Protein AF-A0A914QTI6-F1 (afdb_monomer_lite)

Radius of gyration: 35.76 Å; chains: 1; bounding box: 76×46×92 Å

Secondary structure (DSSP, 8-state):
------HHHHHHHHHHHHHHHHHHHHTTS-HHHHHHHHHHHHHHHHHHHHHHH-SS---HHHHHHHHHHHH-HHHHHHHHHHHHHHHHHHHHHHTTT-SS----SS--SSPPPHHHHHHHHHHHHHH----GGGT-STTS-SS---HHHHHHHHHHHHHHHH-

Foldseek 3Di:
DDDPDDVVVVVVVVVVVVVVVVCVVCVPPDPVVVVVVVVVVVVVVVVVVVQVPPPPHDDVVVVVLVVCCVPDVVSVVVVVVVVVVVVVV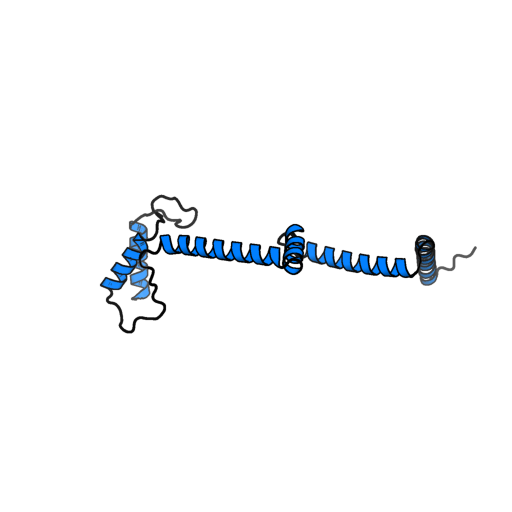VCVVVCVLVPPPDDCPDDDPDDDDPVVVVVVVVVNVVSDPDPVQVVPDPPPDPDHPPVVVVVVVVVVVCVVVVD

Organism: NCBI:txid227884

pLDDT: mean 77.58, std 11.9, range [42.66, 95.12]

Structure (mmCIF, N/CA/C/O backbone):
data_AF-A0A914QTI6-F1
#
_entry.id   AF-A0A914QTI6-F1
#
loop_
_atom_site.group_PDB
_atom_site.id
_atom_site.type_symbol
_atom_site.label_atom_id
_atom_site.label_alt_id
_atom_site.label_comp_id
_atom_site.label_asym_id
_atom_site.label_entity_id
_atom_site.label_seq_id
_atom_site.pdbx_PDB_ins_code
_atom_site.Cartn_x
_atom_site.Cartn_y
_atom_site.Cartn_z
_atom_site.occupancy
_atom_site.B_iso_or_equiv
_atom_site.auth_seq_id
_atom_site.auth_comp_id
_atom_site.auth_asym_id
_atom_site.auth_atom_id
_atom_site.pdbx_PDB_model_num
ATOM 1 N N . MET A 1 1 ? 26.871 17.801 -63.935 1.00 42.66 1 MET A N 1
ATOM 2 C CA . MET A 1 1 ? 26.491 16.442 -63.502 1.00 42.66 1 MET A CA 1
ATOM 3 C C . MET A 1 1 ? 25.050 16.563 -63.056 1.00 42.66 1 MET A C 1
ATOM 5 O O . MET A 1 1 ? 24.798 17.229 -62.058 1.00 42.66 1 MET A O 1
ATOM 9 N 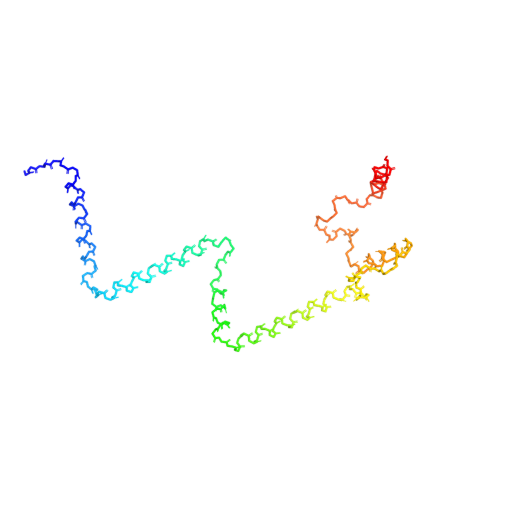N . ASP A 1 2 ? 24.144 16.124 -63.924 1.00 43.25 2 ASP A N 1
ATOM 10 C CA . ASP A 1 2 ? 22.732 16.509 -63.937 1.00 43.25 2 ASP A CA 1
ATOM 11 C C . ASP A 1 2 ? 21.987 16.100 -62.663 1.00 43.25 2 ASP A C 1
ATOM 13 O O . ASP A 1 2 ? 22.055 14.957 -62.211 1.00 43.25 2 ASP A O 1
ATOM 17 N N . ILE A 1 3 ? 21.291 17.074 -62.074 1.00 56.84 3 ILE A N 1
ATOM 18 C CA . ILE A 1 3 ? 20.412 16.896 -60.919 1.00 56.84 3 ILE A CA 1
ATOM 19 C C . ILE A 1 3 ? 18.992 16.735 -61.471 1.00 56.84 3 ILE A C 1
ATOM 21 O O . ILE A 1 3 ? 18.234 17.698 -61.554 1.00 56.84 3 ILE A O 1
ATOM 25 N N . ASP A 1 4 ? 18.636 15.509 -61.853 1.00 56.62 4 ASP A N 1
ATOM 26 C CA . ASP A 1 4 ? 17.256 15.153 -62.192 1.00 56.62 4 ASP A CA 1
ATOM 27 C C . ASP A 1 4 ? 16.437 14.962 -60.901 1.00 56.62 4 ASP A C 1
ATOM 29 O O . ASP A 1 4 ? 16.578 13.985 -60.156 1.00 56.62 4 ASP A O 1
ATOM 33 N N . GLY A 1 5 ? 15.591 15.953 -60.611 1.00 66.88 5 GLY A N 1
ATOM 34 C CA . GLY A 1 5 ? 14.865 16.141 -59.353 1.00 66.88 5 GLY A CA 1
ATOM 35 C C . GLY A 1 5 ? 13.596 15.302 -59.187 1.00 66.88 5 GLY A C 1
ATOM 36 O O . GLY A 1 5 ? 12.500 15.852 -59.110 1.00 66.88 5 GLY A O 1
ATOM 37 N N . SER A 1 6 ? 13.724 13.979 -59.055 1.00 73.50 6 SER A N 1
ATOM 38 C CA . SER A 1 6 ? 12.626 13.154 -58.524 1.00 73.50 6 SER A CA 1
ATOM 39 C C . SER A 1 6 ? 12.745 13.035 -56.994 1.00 73.50 6 SER A C 1
ATOM 41 O O . SER A 1 6 ? 13.742 12.483 -56.513 1.00 73.50 6 SER A O 1
ATOM 43 N N . PRO A 1 7 ? 11.755 13.495 -56.199 1.00 76.44 7 PRO A N 1
ATOM 44 C CA . PRO A 1 7 ? 11.824 13.493 -54.730 1.00 76.44 7 PRO A CA 1
ATOM 45 C C . PRO A 1 7 ? 12.011 12.084 -54.151 1.00 76.44 7 PRO A C 1
ATOM 47 O O . PRO A 1 7 ? 12.649 11.909 -53.116 1.00 76.44 7 PRO A O 1
ATOM 50 N N . TYR A 1 8 ? 11.539 11.061 -54.866 1.00 75.81 8 TYR A N 1
ATOM 51 C CA . TYR A 1 8 ? 11.710 9.660 -54.496 1.00 75.81 8 TYR A CA 1
ATOM 52 C C . TYR A 1 8 ? 13.182 9.225 -54.480 1.00 75.81 8 TYR A C 1
ATOM 54 O O . TYR A 1 8 ? 13.612 8.545 -53.553 1.00 75.81 8 TYR A O 1
ATOM 62 N N . ARG A 1 9 ? 13.994 9.657 -55.456 1.00 77.31 9 ARG A N 1
ATOM 63 C CA . ARG A 1 9 ? 15.422 9.292 -55.518 1.00 77.31 9 ARG A CA 1
ATOM 64 C C . ARG A 1 9 ? 16.224 9.920 -54.385 1.00 77.31 9 ARG A C 1
ATOM 66 O O . ARG A 1 9 ? 17.137 9.284 -53.870 1.00 77.31 9 ARG A O 1
ATOM 73 N N . VAL A 1 10 ? 15.862 11.135 -53.972 1.00 82.19 10 VAL A N 1
ATOM 74 C CA . VAL A 1 10 ? 16.492 11.809 -52.828 1.00 82.19 10 VAL A CA 1
ATOM 75 C C . VAL A 1 10 ? 16.197 11.049 -51.538 1.00 82.19 10 VAL A C 1
ATOM 77 O O . VAL A 1 10 ? 17.119 10.805 -50.767 1.00 82.19 10 VAL A O 1
ATOM 80 N N . VAL A 1 11 ? 14.946 10.619 -51.339 1.00 83.56 11 VAL A N 1
ATOM 81 C CA . VAL A 1 11 ? 14.543 9.814 -50.175 1.00 83.56 11 VAL A CA 1
ATOM 82 C C . VAL A 1 11 ? 15.223 8.444 -50.177 1.00 83.56 11 VAL A C 1
ATOM 84 O O . VAL A 1 11 ? 15.745 8.021 -49.153 1.00 83.56 11 VAL A O 1
ATOM 87 N N . VAL A 1 12 ? 15.282 7.755 -51.317 1.00 85.25 12 VAL A N 1
ATOM 88 C CA . VAL A 1 12 ? 15.976 6.459 -51.410 1.00 85.25 12 VAL A CA 1
ATOM 89 C C . VAL A 1 12 ? 17.466 6.620 -51.106 1.00 85.25 12 VAL A C 1
ATOM 91 O O . VAL A 1 12 ? 18.016 5.874 -50.305 1.00 85.25 12 VAL A O 1
ATOM 94 N N . HIS A 1 13 ? 18.107 7.649 -51.659 1.00 85.56 13 HIS A N 1
ATOM 95 C CA . HIS A 1 13 ? 19.524 7.910 -51.425 1.00 85.56 13 HIS A CA 1
ATOM 96 C C . HIS A 1 13 ? 19.831 8.314 -49.974 1.00 85.56 13 HIS A C 1
ATOM 98 O O . HIS A 1 13 ? 20.875 7.939 -49.437 1.00 85.56 13 HIS A O 1
ATOM 104 N N . THR A 1 14 ? 18.947 9.066 -49.311 1.00 85.75 14 THR A N 1
ATOM 105 C CA . THR A 1 14 ? 19.121 9.388 -47.888 1.00 85.75 14 THR A CA 1
ATOM 106 C C . THR A 1 14 ? 18.931 8.146 -47.024 1.00 85.75 14 THR A C 1
ATOM 108 O O . THR A 1 14 ? 19.759 7.900 -46.150 1.00 85.75 14 THR A O 1
ATOM 111 N N . VAL A 1 15 ? 17.913 7.325 -47.296 1.00 88.75 15 VAL A N 1
ATOM 112 C CA . VAL A 1 15 ? 17.686 6.050 -46.597 1.00 88.75 15 VAL A CA 1
ATOM 113 C C . VAL A 1 15 ? 18.867 5.097 -46.783 1.00 88.75 15 VAL A C 1
ATOM 115 O O . VAL A 1 15 ? 19.329 4.519 -45.802 1.00 88.75 15 VAL A O 1
ATOM 118 N N . ASP A 1 16 ? 19.416 4.978 -47.992 1.00 89.00 16 ASP A N 1
ATOM 119 C CA . ASP A 1 16 ? 20.580 4.125 -48.251 1.00 89.00 16 ASP A CA 1
ATOM 120 C C . ASP A 1 16 ? 21.828 4.613 -47.512 1.00 89.00 16 ASP A C 1
ATOM 122 O O . ASP A 1 16 ? 22.550 3.804 -46.926 1.00 89.00 16 ASP A O 1
ATOM 126 N N . LYS A 1 17 ? 22.058 5.931 -47.455 1.00 88.75 17 LYS A N 1
ATOM 127 C CA . LYS A 1 17 ? 23.138 6.511 -46.642 1.00 88.75 17 LYS A CA 1
ATOM 128 C C . LYS A 1 17 ? 22.982 6.169 -45.165 1.00 88.75 17 LYS A C 1
ATOM 130 O O . LYS A 1 17 ? 23.953 5.753 -44.535 1.00 88.75 17 LYS A O 1
ATOM 135 N N . TRP A 1 18 ? 21.772 6.302 -44.627 1.00 86.88 18 TRP A N 1
ATOM 136 C CA . TRP A 1 18 ? 21.472 5.923 -43.247 1.00 86.88 18 TRP A CA 1
ATOM 137 C C . TRP A 1 18 ? 21.648 4.424 -43.009 1.00 86.88 18 TRP A C 1
ATOM 139 O O . TRP A 1 18 ? 22.221 4.042 -41.993 1.00 86.88 18 TRP A O 1
ATOM 149 N N . ARG A 1 19 ? 21.226 3.574 -43.951 1.00 86.88 19 ARG A N 1
ATOM 150 C CA . ARG A 1 19 ? 21.392 2.118 -43.869 1.00 86.88 19 ARG A CA 1
ATOM 151 C C . ARG A 1 19 ? 22.864 1.723 -43.846 1.00 86.88 19 ARG A C 1
ATOM 153 O O . ARG A 1 19 ? 23.261 0.928 -43.004 1.00 86.88 19 ARG A O 1
ATOM 160 N N . ILE A 1 20 ? 23.668 2.274 -44.755 1.00 87.81 20 ILE A N 1
ATOM 161 C CA . ILE A 1 20 ? 25.110 2.003 -44.824 1.00 87.81 20 ILE A CA 1
ATOM 162 C C . ILE A 1 20 ? 25.793 2.497 -43.549 1.00 87.81 20 ILE A C 1
ATOM 164 O O . ILE A 1 20 ? 26.584 1.764 -42.965 1.00 87.81 20 ILE A O 1
ATOM 168 N N . TYR A 1 21 ? 25.444 3.699 -43.082 1.00 89.50 21 TYR A N 1
ATOM 169 C CA . TYR A 1 21 ? 25.966 4.244 -41.833 1.00 89.50 21 TYR A CA 1
ATOM 170 C C . TYR A 1 21 ? 25.618 3.357 -40.633 1.00 89.50 21 TYR A C 1
ATOM 172 O O . TYR A 1 21 ? 26.495 3.024 -39.841 1.00 89.50 21 TYR A O 1
ATOM 180 N N . PHE A 1 22 ? 24.359 2.933 -40.504 1.00 83.69 22 PHE A N 1
ATOM 181 C CA . PHE A 1 22 ? 23.932 2.053 -39.421 1.00 83.69 22 PHE A CA 1
ATOM 182 C C . PHE A 1 22 ? 24.668 0.714 -39.501 1.00 83.69 22 PHE A C 1
ATOM 184 O O . PHE A 1 22 ? 25.346 0.350 -38.552 1.00 83.69 22 PHE A O 1
ATOM 191 N N . ASN A 1 23 ? 24.651 0.041 -40.653 1.00 85.06 23 ASN A N 1
ATOM 192 C CA . ASN A 1 23 ? 25.326 -1.246 -40.834 1.00 85.06 23 ASN A CA 1
ATOM 193 C C . ASN A 1 23 ? 26.830 -1.172 -40.542 1.00 85.06 23 ASN A C 1
ATOM 195 O O . ASN A 1 23 ? 27.354 -2.069 -39.896 1.00 85.06 23 ASN A O 1
ATOM 199 N N . HIS A 1 24 ? 27.506 -0.090 -40.939 1.00 86.88 24 HIS A N 1
ATOM 200 C CA . HIS A 1 24 ? 28.924 0.106 -40.635 1.00 86.88 24 HIS A CA 1
ATOM 201 C C . HIS A 1 24 ? 29.192 0.206 -39.126 1.00 86.88 24 HIS A C 1
ATOM 203 O O . HIS A 1 24 ? 30.177 -0.334 -38.632 1.00 86.88 24 HIS A O 1
ATOM 209 N N . ASN A 1 25 ? 28.289 0.834 -38.366 1.00 83.81 25 ASN A N 1
ATOM 210 C CA . ASN A 1 25 ? 28.413 0.889 -36.910 1.00 83.81 25 ASN A CA 1
ATOM 211 C C . ASN A 1 25 ? 28.233 -0.487 -36.245 1.00 83.81 25 ASN A C 1
ATOM 213 O O . ASN A 1 25 ? 28.783 -0.691 -35.170 1.00 83.81 25 ASN A O 1
ATOM 217 N N . PHE A 1 26 ? 27.513 -1.432 -36.860 1.00 81.56 26 PHE A N 1
ATOM 218 C CA . PHE A 1 26 ? 27.310 -2.793 -36.330 1.00 81.56 26 PHE A CA 1
ATOM 219 C C . PHE A 1 26 ? 28.210 -3.853 -36.985 1.00 81.56 26 PHE A C 1
ATOM 221 O O . PHE A 1 26 ? 28.095 -5.025 -36.649 1.00 81.56 26 PHE A O 1
ATOM 228 N N . ASP A 1 27 ? 29.130 -3.458 -37.870 1.00 84.19 27 ASP A N 1
ATOM 229 C CA . ASP A 1 27 ? 30.001 -4.371 -38.634 1.00 84.19 27 ASP A CA 1
ATOM 230 C C . ASP A 1 27 ? 30.948 -5.194 -37.739 1.00 84.19 27 ASP A C 1
ATOM 232 O O . ASP A 1 27 ? 31.378 -6.288 -38.085 1.00 84.19 27 ASP A O 1
ATOM 236 N N . HIS A 1 28 ? 31.237 -4.687 -36.539 1.00 87.00 28 HIS A N 1
ATOM 237 C CA . HIS A 1 28 ? 32.083 -5.341 -35.540 1.00 87.00 28 HIS A CA 1
ATOM 238 C C . HIS A 1 28 ? 31.323 -6.307 -34.612 1.00 87.00 28 HIS A C 1
ATOM 240 O O . HIS A 1 28 ? 31.938 -6.889 -33.717 1.00 87.00 28 HIS A O 1
ATOM 246 N N . LEU A 1 29 ? 30.001 -6.442 -34.771 1.00 85.12 29 LEU A N 1
ATOM 247 C CA . LEU A 1 29 ? 29.140 -7.227 -33.887 1.00 85.12 29 LEU A CA 1
ATOM 248 C C . LEU A 1 29 ? 28.616 -8.471 -34.596 1.00 85.12 29 LEU A C 1
ATOM 250 O O . LEU A 1 29 ? 28.140 -8.425 -35.729 1.00 85.12 29 LEU A O 1
ATOM 254 N N . GLU A 1 30 ? 28.644 -9.597 -33.893 1.00 89.19 30 GLU A N 1
ATOM 255 C CA . GLU A 1 30 ? 28.094 -10.841 -34.412 1.00 89.19 30 GLU A CA 1
ATOM 256 C C . GLU A 1 30 ? 26.552 -10.811 -34.401 1.00 89.19 30 GLU A C 1
ATOM 258 O O . GLU A 1 30 ? 25.940 -10.186 -33.525 1.00 89.19 30 GLU A O 1
ATOM 263 N N . PRO A 1 31 ? 25.879 -11.535 -35.317 1.00 86.75 31 PRO A N 1
ATOM 264 C CA . PRO A 1 31 ? 24.419 -11.498 -35.438 1.00 86.75 31 PRO A CA 1
ATOM 265 C C . PRO A 1 31 ? 23.663 -11.799 -34.135 1.00 86.75 31 PRO A C 1
ATOM 267 O O . PRO A 1 31 ? 22.621 -11.201 -33.868 1.00 86.75 31 PRO A O 1
ATOM 270 N N . TRP A 1 32 ? 24.187 -12.688 -33.284 1.00 87.69 32 TRP A N 1
ATOM 271 C CA . TRP A 1 32 ? 23.557 -13.019 -32.000 1.00 87.69 32 TRP A CA 1
ATOM 272 C C . TRP A 1 32 ? 23.634 -11.868 -30.986 1.00 87.69 32 TRP A C 1
ATOM 274 O O . TRP A 1 32 ? 22.711 -11.697 -30.189 1.00 87.69 32 TRP A O 1
ATOM 284 N N . GLN A 1 33 ? 24.687 -11.046 -31.032 1.00 89.75 33 GLN A N 1
ATOM 285 C CA . GLN A 1 33 ? 24.836 -9.885 -30.154 1.00 89.75 33 GLN A CA 1
ATOM 286 C C . GLN A 1 33 ? 23.790 -8.829 -30.500 1.00 89.75 33 GLN A C 1
ATOM 288 O O . GLN A 1 33 ? 23.151 -8.278 -29.607 1.00 89.75 33 GLN A O 1
ATOM 293 N N . ILE A 1 34 ? 23.544 -8.613 -31.795 1.00 88.25 34 ILE A N 1
ATOM 294 C CA . ILE A 1 34 ? 22.494 -7.709 -32.279 1.00 88.25 34 ILE A CA 1
ATOM 295 C C . ILE A 1 34 ? 21.124 -8.172 -31.763 1.00 88.25 34 ILE A C 1
ATOM 297 O O . ILE A 1 34 ? 20.364 -7.371 -31.216 1.00 88.25 34 ILE A O 1
ATOM 301 N N . VAL A 1 35 ? 20.828 -9.474 -31.850 1.00 90.31 35 VAL A N 1
ATOM 302 C CA . VAL A 1 35 ? 19.581 -10.041 -31.312 1.00 90.31 35 VAL A CA 1
ATOM 303 C C . VAL A 1 35 ? 19.461 -9.774 -29.809 1.00 90.31 35 VAL A C 1
ATOM 305 O O . VAL A 1 35 ? 18.438 -9.251 -29.366 1.00 90.31 35 VAL A O 1
ATOM 308 N N . LEU A 1 36 ? 20.505 -10.031 -29.019 1.00 93.94 36 LEU A N 1
ATOM 309 C CA . LEU A 1 36 ? 20.467 -9.757 -27.579 1.00 93.94 36 LEU A CA 1
ATOM 310 C C . LEU A 1 36 ? 20.311 -8.269 -27.255 1.00 93.94 36 LEU A C 1
ATOM 312 O O . LEU A 1 36 ? 19.547 -7.929 -26.350 1.00 93.94 36 LEU A O 1
ATOM 316 N N . TYR A 1 37 ? 20.971 -7.378 -27.996 1.00 91.75 37 TYR A N 1
ATOM 317 C CA . TYR A 1 37 ? 20.809 -5.938 -27.809 1.00 91.75 37 TYR A CA 1
ATOM 318 C C . TYR A 1 37 ? 19.381 -5.490 -28.102 1.00 91.75 37 TYR A C 1
ATOM 320 O O . TYR A 1 37 ? 18.821 -4.726 -27.319 1.00 91.75 37 TYR A O 1
ATOM 328 N N . THR A 1 38 ? 18.752 -5.999 -29.163 1.00 92.69 38 THR A N 1
ATOM 329 C CA . THR A 1 38 ? 17.350 -5.664 -29.464 1.00 92.69 38 THR A CA 1
ATOM 330 C C . THR A 1 38 ? 16.383 -6.184 -28.395 1.00 92.69 38 THR A C 1
ATOM 332 O O . THR A 1 38 ? 15.494 -5.447 -27.961 1.00 92.69 38 THR A O 1
ATOM 335 N N . ILE A 1 39 ? 16.578 -7.409 -27.895 1.00 93.31 39 ILE A N 1
ATOM 336 C CA . ILE A 1 39 ? 15.770 -7.968 -26.798 1.00 93.31 39 ILE A CA 1
ATOM 337 C C . ILE A 1 39 ? 15.966 -7.143 -25.518 1.00 93.31 39 ILE A C 1
ATOM 339 O O . ILE A 1 39 ? 14.995 -6.730 -24.889 1.00 93.31 39 ILE A O 1
ATOM 343 N N . SER A 1 40 ? 17.210 -6.829 -25.159 1.00 94.44 40 SER A N 1
ATOM 344 C CA . SER A 1 40 ? 17.521 -5.998 -23.992 1.00 94.44 40 SER A CA 1
ATOM 345 C C . SER A 1 40 ? 16.899 -4.604 -24.108 1.00 94.44 40 SER A C 1
ATOM 347 O O . SER A 1 40 ? 16.247 -4.130 -23.179 1.00 94.44 40 SER A O 1
ATOM 349 N N . TRP A 1 41 ? 17.006 -3.973 -25.280 1.00 95.12 41 TRP A N 1
ATOM 350 C CA . TRP A 1 41 ? 16.457 -2.644 -25.536 1.00 95.12 41 TRP A CA 1
ATOM 351 C C . TRP A 1 41 ? 14.928 -2.618 -25.471 1.00 95.12 41 TRP A C 1
ATOM 353 O O . TRP A 1 41 ? 14.339 -1.722 -24.865 1.00 95.12 41 TRP A O 1
ATOM 363 N N . THR A 1 42 ? 14.261 -3.624 -26.041 1.00 94.62 42 THR A N 1
ATOM 364 C CA . THR A 1 42 ? 12.796 -3.735 -25.961 1.00 94.62 42 THR A CA 1
ATOM 365 C C . THR A 1 42 ? 12.315 -3.946 -24.527 1.00 94.62 42 THR A C 1
ATOM 367 O O . THR A 1 42 ? 11.366 -3.277 -24.107 1.00 94.62 42 THR A O 1
ATOM 370 N N . LEU A 1 43 ? 12.988 -4.797 -23.746 1.00 92.94 43 LEU A N 1
ATOM 371 C CA . LEU A 1 43 ? 12.696 -4.978 -22.321 1.00 92.94 43 LEU A CA 1
ATOM 372 C C . LEU A 1 43 ? 12.962 -3.697 -21.521 1.00 92.94 43 LEU A C 1
ATOM 374 O O . LEU A 1 43 ? 12.145 -3.319 -20.681 1.00 92.94 43 LEU A O 1
ATOM 378 N N . PHE A 1 44 ? 14.049 -2.988 -21.825 1.00 92.56 44 PHE A N 1
ATOM 379 C CA . PHE A 1 44 ? 14.392 -1.714 -21.198 1.00 92.56 44 PHE A CA 1
ATOM 380 C C . PHE A 1 44 ? 13.323 -0.645 -21.455 1.00 92.56 44 PHE A C 1
ATOM 382 O O . PHE A 1 44 ? 12.865 0.008 -20.518 1.00 92.56 44 PHE A O 1
ATOM 389 N N . ILE A 1 45 ? 12.843 -0.509 -22.695 1.00 92.00 45 ILE A N 1
ATOM 390 C CA . ILE A 1 45 ? 11.756 0.424 -23.026 1.00 92.00 45 ILE A CA 1
ATOM 391 C C . ILE A 1 45 ? 10.466 0.041 -22.295 1.00 92.00 45 ILE A C 1
ATOM 393 O O . ILE A 1 45 ? 9.778 0.916 -21.767 1.00 92.00 45 ILE A O 1
ATOM 397 N N . GLN A 1 46 ? 10.112 -1.246 -22.246 1.00 89.19 46 GLN A N 1
ATOM 398 C CA . GLN A 1 46 ? 8.927 -1.695 -21.508 1.00 89.19 46 GLN A CA 1
ATOM 399 C C . GLN A 1 46 ? 9.040 -1.388 -20.010 1.00 89.19 46 GLN A C 1
ATOM 401 O O . GLN A 1 46 ? 8.076 -0.910 -19.408 1.00 89.19 46 GLN A O 1
ATOM 406 N N . TRP A 1 47 ? 10.220 -1.599 -19.427 1.00 84.00 47 TRP A N 1
ATOM 407 C CA . TRP A 1 47 ? 10.518 -1.258 -18.040 1.00 84.00 47 TRP A CA 1
ATOM 408 C C . TRP A 1 47 ? 10.398 0.250 -17.787 1.00 84.00 47 TRP A C 1
ATOM 410 O O . TRP A 1 47 ? 9.683 0.657 -16.872 1.00 84.00 47 TRP A O 1
ATOM 420 N N . MET A 1 48 ? 10.974 1.084 -18.656 1.00 82.50 48 MET A N 1
ATOM 421 C CA . MET A 1 48 ? 10.851 2.544 -18.582 1.00 82.50 48 MET A CA 1
ATOM 422 C C . MET A 1 48 ? 9.390 2.999 -18.679 1.00 82.50 48 MET A C 1
ATOM 424 O O . MET A 1 48 ? 8.924 3.780 -17.853 1.00 82.50 48 MET A O 1
ATOM 428 N N . ARG A 1 49 ? 8.617 2.467 -19.635 1.00 84.56 49 ARG A N 1
ATOM 429 C CA . ARG A 1 49 ? 7.180 2.779 -19.767 1.00 84.56 49 ARG A CA 1
ATOM 430 C C . ARG A 1 49 ? 6.386 2.381 -18.529 1.00 84.56 49 ARG A C 1
ATOM 432 O O . ARG A 1 49 ? 5.436 3.075 -18.179 1.00 84.56 49 ARG A O 1
ATOM 439 N N . LYS A 1 50 ? 6.751 1.269 -17.888 1.00 75.44 50 LYS A N 1
ATOM 440 C CA . LYS A 1 50 ? 6.140 0.840 -16.631 1.00 75.44 50 LYS A CA 1
ATOM 441 C C . LYS A 1 50 ? 6.432 1.861 -15.533 1.00 75.44 50 LYS A C 1
ATOM 443 O O . LYS A 1 50 ? 5.487 2.295 -14.891 1.00 75.44 50 LYS A O 1
ATOM 448 N N . ILE A 1 51 ? 7.681 2.305 -15.382 1.00 72.56 51 ILE A N 1
ATOM 449 C CA . ILE A 1 51 ? 8.074 3.326 -14.394 1.00 72.56 51 ILE A CA 1
ATOM 450 C C . ILE A 1 51 ? 7.290 4.624 -14.580 1.00 72.56 51 ILE A C 1
ATOM 452 O O . ILE A 1 51 ? 6.696 5.107 -13.624 1.00 72.56 51 ILE A O 1
ATOM 456 N N . PHE A 1 52 ? 7.234 5.153 -15.804 1.00 76.44 52 PHE A N 1
ATOM 457 C CA . PHE A 1 52 ? 6.545 6.419 -16.075 1.00 76.44 52 PHE A CA 1
ATOM 458 C C . PHE A 1 52 ? 5.020 6.355 -15.905 1.00 76.44 52 PHE A C 1
ATOM 460 O O . PHE A 1 52 ? 4.393 7.397 -15.756 1.00 76.44 52 PHE A O 1
ATOM 467 N N . LYS A 1 53 ? 4.408 5.163 -15.937 1.00 73.00 53 LYS A N 1
ATOM 468 C CA . LYS A 1 53 ? 2.961 4.985 -15.721 1.00 73.00 53 LYS A CA 1
ATOM 469 C C . LYS A 1 53 ? 2.557 4.865 -14.249 1.00 73.00 53 LYS A C 1
ATOM 471 O O . LYS A 1 53 ? 1.371 4.979 -13.962 1.00 73.00 53 LYS A O 1
ATOM 476 N N . TYR A 1 54 ? 3.489 4.609 -13.331 1.00 65.12 54 TYR A N 1
ATOM 477 C CA . TYR A 1 54 ? 3.185 4.618 -11.899 1.00 65.12 54 TYR A CA 1
ATOM 478 C C . TYR A 1 54 ? 3.272 6.058 -11.380 1.00 65.12 54 TYR A C 1
ATOM 480 O O . TYR A 1 54 ? 4.359 6.537 -11.070 1.00 65.12 54 TYR A O 1
ATOM 488 N N . GLU A 1 55 ? 2.127 6.737 -11.266 1.00 56.88 55 GLU A N 1
ATOM 489 C CA . GLU A 1 55 ? 2.019 8.025 -10.553 1.00 56.88 55 GLU A CA 1
ATOM 490 C C . GLU A 1 55 ? 2.397 7.891 -9.065 1.00 56.88 55 GLU A C 1
ATOM 492 O O . GLU A 1 55 ? 2.888 8.834 -8.452 1.00 56.88 55 GLU A O 1
ATOM 497 N N . GLU A 1 56 ? 2.290 6.687 -8.500 1.00 58.16 56 GLU A N 1
ATOM 498 C CA . GLU A 1 56 ? 2.776 6.354 -7.161 1.00 58.16 56 GLU A CA 1
ATOM 499 C C . GLU A 1 56 ? 4.169 5.706 -7.241 1.00 58.16 56 GLU A C 1
ATOM 501 O O . GLU A 1 56 ? 4.313 4.486 -7.181 1.00 58.16 56 GLU A O 1
ATOM 506 N N . GLY A 1 57 ? 5.193 6.540 -7.450 1.00 56.78 57 GLY A N 1
ATOM 507 C CA . GLY A 1 57 ? 6.628 6.269 -7.274 1.00 56.78 57 GLY A CA 1
ATOM 508 C C . GLY A 1 57 ? 7.095 4.809 -7.376 1.00 56.78 57 GLY A C 1
ATOM 509 O O . GLY A 1 57 ? 7.082 4.058 -6.396 1.00 56.78 57 GLY A O 1
ATOM 510 N N . PHE A 1 58 ? 7.641 4.423 -8.534 1.00 58.19 58 PHE A N 1
ATOM 511 C CA . PHE A 1 58 ? 8.387 3.170 -8.665 1.00 58.19 58 PHE A CA 1
ATOM 512 C C . PHE A 1 58 ? 9.552 3.138 -7.665 1.00 58.19 58 PHE A C 1
ATOM 514 O O . PHE A 1 58 ? 10.583 3.781 -7.851 1.00 58.19 58 PHE A O 1
ATOM 521 N N . THR A 1 59 ? 9.401 2.365 -6.592 1.00 65.75 59 THR A N 1
ATOM 522 C CA . THR A 1 59 ? 10.479 2.146 -5.631 1.00 65.75 59 THR A CA 1
ATOM 523 C C . THR A 1 59 ? 11.200 0.869 -6.036 1.00 65.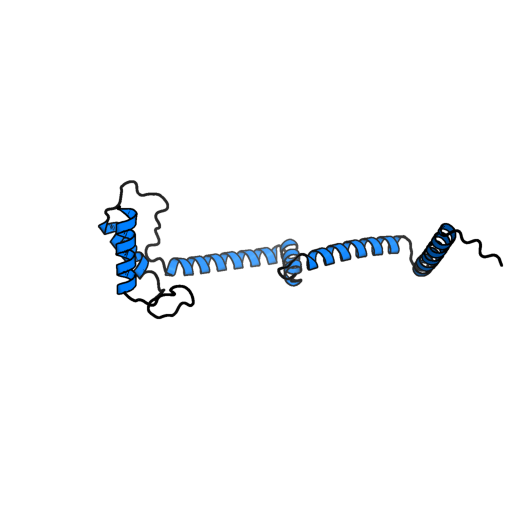75 59 THR A C 1
ATOM 525 O O . THR A 1 59 ? 10.653 -0.222 -5.879 1.00 65.75 59 THR A O 1
ATOM 528 N N . PHE A 1 60 ? 12.430 0.982 -6.542 1.00 63.62 60 PHE A N 1
ATOM 529 C CA . PHE A 1 60 ? 13.270 -0.168 -6.910 1.00 63.62 60 PHE A CA 1
ATOM 530 C C . PHE A 1 60 ? 13.332 -1.218 -5.783 1.00 63.62 60 PHE A C 1
ATOM 532 O O . PHE A 1 60 ? 13.237 -2.417 -6.031 1.00 63.62 60 PHE A O 1
ATOM 539 N N . ASN A 1 61 ? 13.335 -0.756 -4.529 1.00 65.06 61 ASN A N 1
ATOM 540 C CA . ASN A 1 61 ? 13.305 -1.607 -3.340 1.00 65.06 61 ASN A CA 1
ATOM 541 C C . ASN A 1 61 ? 12.051 -2.487 -3.246 1.00 65.06 61 ASN A C 1
ATOM 543 O O . ASN A 1 61 ? 12.144 -3.599 -2.747 1.00 65.06 61 ASN A O 1
ATOM 547 N N . LYS A 1 62 ? 10.887 -2.038 -3.737 1.00 70.31 62 LYS A N 1
ATOM 548 C CA . LYS A 1 62 ? 9.652 -2.838 -3.741 1.00 70.31 62 LYS A CA 1
ATOM 549 C C . LYS A 1 62 ? 9.746 -3.979 -4.752 1.00 70.31 62 LYS A C 1
ATOM 551 O O . LYS A 1 62 ? 9.448 -5.112 -4.410 1.00 70.31 62 LYS A O 1
ATOM 556 N N . ALA A 1 63 ? 10.250 -3.699 -5.955 1.00 70.19 63 ALA A N 1
ATOM 557 C CA . ALA A 1 63 ? 10.454 -4.722 -6.981 1.00 70.19 63 ALA A CA 1
ATOM 558 C C . ALA A 1 63 ? 11.514 -5.758 -6.565 1.00 70.19 63 ALA A C 1
ATOM 560 O O . ALA A 1 63 ? 11.325 -6.955 -6.773 1.00 70.19 63 ALA A O 1
ATOM 561 N N . VAL A 1 64 ? 12.608 -5.307 -5.940 1.00 72.50 64 VAL A N 1
ATOM 562 C CA . VAL A 1 64 ? 13.641 -6.196 -5.389 1.00 72.50 64 VAL A CA 1
ATOM 563 C C . VAL A 1 64 ? 13.099 -7.000 -4.207 1.00 72.50 64 VAL A C 1
ATOM 565 O O . VAL A 1 64 ? 13.331 -8.203 -4.152 1.00 72.50 64 VAL A O 1
ATOM 568 N N . ASN A 1 65 ? 12.334 -6.384 -3.301 1.00 71.62 65 ASN A N 1
ATOM 569 C CA . ASN A 1 65 ? 11.716 -7.095 -2.183 1.00 71.62 65 ASN A CA 1
ATOM 570 C C . ASN A 1 65 ? 10.708 -8.144 -2.658 1.00 71.62 65 ASN A C 1
ATOM 572 O O . ASN A 1 65 ? 10.752 -9.261 -2.159 1.00 71.62 65 ASN A O 1
ATOM 576 N N . ASP A 1 66 ? 9.859 -7.841 -3.641 1.00 73.31 66 ASP A N 1
ATOM 577 C CA . ASP A 1 66 ? 8.906 -8.811 -4.199 1.00 73.31 66 ASP A CA 1
ATOM 578 C C . ASP A 1 66 ? 9.635 -10.000 -4.843 1.00 73.31 66 ASP A C 1
ATOM 580 O O . ASP A 1 66 ? 9.240 -11.156 -4.684 1.00 73.31 66 ASP A O 1
ATOM 584 N N . LEU A 1 67 ? 10.742 -9.735 -5.537 1.00 74.81 67 LEU A N 1
ATOM 585 C CA . LEU A 1 67 ? 11.562 -10.776 -6.147 1.00 74.81 67 LEU A CA 1
ATOM 586 C C . LEU A 1 67 ? 12.285 -11.619 -5.079 1.00 74.81 67 LEU A C 1
ATOM 588 O O . LEU A 1 67 ? 12.271 -12.845 -5.156 1.00 74.81 67 LEU A O 1
ATOM 592 N N . LEU A 1 68 ? 12.828 -10.992 -4.033 1.00 74.50 68 LEU A N 1
ATOM 593 C CA . LEU A 1 68 ? 13.448 -11.685 -2.897 1.00 74.50 68 LEU A CA 1
ATOM 594 C C . LEU A 1 68 ? 12.438 -12.516 -2.093 1.00 74.50 68 LEU A C 1
ATOM 596 O O . LEU A 1 68 ? 12.760 -13.635 -1.699 1.00 74.50 68 LEU A O 1
ATOM 600 N N . LEU A 1 69 ? 11.220 -12.011 -1.884 1.00 74.75 69 LEU A N 1
ATOM 601 C CA . LEU A 1 69 ? 10.136 -12.731 -1.205 1.00 74.75 69 LEU A CA 1
ATOM 602 C C . LEU A 1 69 ? 9.687 -13.968 -1.992 1.00 74.75 69 LEU A C 1
ATOM 604 O O . LEU A 1 69 ? 9.338 -14.983 -1.389 1.00 74.75 69 LEU A O 1
ATOM 608 N N . ASN A 1 70 ? 9.726 -13.904 -3.325 1.00 73.00 70 ASN A N 1
ATOM 609 C CA . ASN A 1 70 ? 9.367 -15.027 -4.189 1.00 73.00 70 ASN A CA 1
ATOM 610 C C . ASN A 1 70 ? 10.490 -16.066 -4.330 1.00 73.00 70 ASN A C 1
ATOM 612 O O . ASN A 1 70 ? 10.200 -17.252 -4.469 1.00 73.00 70 ASN A O 1
ATOM 616 N N . ILE A 1 71 ? 11.759 -15.647 -4.285 1.00 75.38 71 ILE A N 1
ATOM 617 C CA . ILE A 1 71 ? 12.909 -16.549 -4.464 1.00 75.38 71 ILE A CA 1
ATOM 618 C C . ILE A 1 71 ? 13.310 -17.237 -3.154 1.00 75.38 71 ILE A C 1
ATOM 620 O O . ILE A 1 71 ? 13.701 -18.404 -3.168 1.00 75.38 71 ILE A O 1
ATOM 624 N N . LEU A 1 72 ? 13.230 -16.540 -2.016 1.00 78.56 72 LEU A N 1
ATOM 625 C CA . LEU A 1 72 ? 13.727 -17.040 -0.733 1.00 78.56 72 LEU A CA 1
ATOM 626 C C . LEU A 1 72 ? 12.569 -17.367 0.227 1.00 78.56 72 LEU A C 1
ATOM 628 O O . LEU A 1 72 ? 12.036 -16.462 0.879 1.00 78.56 72 LEU A O 1
ATOM 632 N N . PRO A 1 73 ? 12.227 -18.657 0.429 1.00 76.50 73 PRO A N 1
ATOM 633 C CA . PRO A 1 73 ? 11.118 -19.051 1.304 1.00 76.50 73 PRO A CA 1
ATOM 634 C C . PRO A 1 73 ? 11.337 -18.648 2.773 1.00 76.50 73 PRO A C 1
ATOM 636 O O . PRO A 1 73 ? 10.378 -18.417 3.506 1.00 76.50 73 PRO A O 1
ATOM 639 N N . PHE A 1 74 ? 12.593 -18.499 3.208 1.00 78.50 74 PHE A N 1
ATOM 640 C CA . PHE A 1 74 ? 12.930 -18.043 4.559 1.00 78.50 74 PHE A CA 1
ATOM 641 C C . PHE A 1 74 ? 12.570 -16.568 4.801 1.00 78.50 74 PHE A C 1
ATOM 643 O O . PHE A 1 74 ? 12.064 -16.218 5.867 1.00 78.50 74 PHE A O 1
ATOM 650 N N . VAL A 1 75 ? 12.791 -15.704 3.803 1.00 79.88 75 VAL A N 1
ATOM 651 C CA . VAL A 1 75 ? 12.454 -14.273 3.896 1.00 79.88 75 VAL A CA 1
ATOM 652 C C . VAL A 1 75 ? 10.940 -14.104 3.933 1.00 79.88 75 VAL A C 1
ATOM 654 O O . VAL A 1 75 ? 10.432 -13.336 4.749 1.00 79.88 75 VAL A O 1
ATOM 657 N N . ARG A 1 76 ? 10.219 -14.890 3.124 1.00 78.00 76 ARG A N 1
ATOM 658 C CA . ARG A 1 76 ? 8.756 -14.947 3.150 1.00 78.00 76 ARG A CA 1
ATOM 659 C C . ARG A 1 76 ? 8.220 -15.364 4.517 1.00 78.00 76 ARG A C 1
ATOM 661 O O . ARG A 1 76 ? 7.396 -14.650 5.072 1.00 78.00 76 ARG A O 1
ATOM 668 N N . LYS A 1 77 ? 8.749 -16.443 5.106 1.00 84.25 77 LYS A N 1
ATOM 669 C CA . LYS A 1 77 ? 8.329 -16.898 6.441 1.00 84.25 77 LYS A CA 1
ATOM 670 C C . LYS A 1 77 ? 8.498 -15.802 7.499 1.00 84.25 77 LYS A C 1
ATOM 672 O O . LYS A 1 77 ? 7.577 -15.542 8.263 1.00 84.25 77 LYS A O 1
ATOM 677 N N . LYS A 1 78 ? 9.643 -15.113 7.506 1.00 82.88 78 LYS A N 1
ATOM 678 C CA . LYS A 1 78 ? 9.906 -14.015 8.450 1.00 82.88 78 LYS A CA 1
ATOM 679 C C . LYS A 1 78 ? 9.006 -12.797 8.208 1.00 82.88 78 LYS A C 1
ATOM 681 O O . LYS A 1 78 ? 8.627 -12.108 9.152 1.00 82.88 78 LYS A O 1
ATOM 686 N N . TYR A 1 79 ? 8.674 -12.511 6.950 1.00 82.44 79 TYR A N 1
ATOM 687 C CA . TYR A 1 79 ? 7.724 -11.459 6.595 1.00 82.44 79 TYR A CA 1
ATOM 688 C C . TYR A 1 79 ? 6.310 -11.787 7.093 1.00 82.44 79 TYR A C 1
ATOM 690 O O . TYR A 1 79 ? 5.672 -10.932 7.708 1.00 82.44 79 TYR A O 1
ATOM 698 N N . ASP A 1 80 ? 5.862 -13.027 6.897 1.00 84.88 80 ASP A N 1
ATOM 699 C CA . ASP A 1 80 ? 4.556 -13.505 7.357 1.00 84.88 80 ASP A CA 1
ATOM 700 C C . ASP A 1 80 ? 4.472 -13.497 8.896 1.00 84.88 80 ASP A C 1
ATOM 702 O O . ASP A 1 80 ? 3.525 -12.953 9.458 1.00 84.88 80 ASP A O 1
ATOM 706 N N . GLU A 1 81 ? 5.515 -13.957 9.598 1.00 89.38 81 GLU A N 1
ATOM 707 C CA . GLU A 1 81 ? 5.609 -13.878 11.068 1.00 89.38 81 GLU A CA 1
ATOM 708 C C . GLU A 1 81 ? 5.522 -12.430 11.585 1.00 89.38 81 GLU A C 1
ATOM 710 O O . GLU A 1 81 ? 4.838 -12.138 12.574 1.00 89.38 81 GLU A O 1
ATOM 715 N N . ASN A 1 82 ? 6.195 -11.497 10.904 1.00 87.25 82 ASN A N 1
ATOM 716 C CA . ASN A 1 82 ? 6.123 -10.078 11.240 1.00 87.25 82 ASN A CA 1
ATOM 717 C C . ASN A 1 82 ? 4.719 -9.519 10.996 1.00 87.25 82 ASN A C 1
ATOM 719 O O . ASN A 1 82 ? 4.220 -8.759 11.826 1.00 87.25 82 ASN A O 1
ATOM 723 N N . LYS A 1 83 ? 4.074 -9.897 9.888 1.00 87.12 83 LYS A N 1
ATOM 724 C CA . LYS A 1 83 ? 2.703 -9.490 9.577 1.00 87.12 83 LYS A CA 1
ATOM 725 C C . LYS A 1 83 ? 1.728 -9.987 10.640 1.00 87.12 83 LYS A C 1
ATOM 727 O O . LYS A 1 83 ? 0.964 -9.178 11.158 1.00 87.12 83 LYS A O 1
ATOM 732 N N . ASP A 1 84 ? 1.802 -11.255 11.026 1.00 90.81 84 ASP A N 1
ATOM 733 C CA . ASP A 1 84 ? 0.941 -11.825 12.068 1.00 90.81 84 ASP A CA 1
ATOM 734 C C . ASP A 1 84 ? 1.161 -11.142 13.420 1.00 90.81 84 ASP A C 1
ATOM 736 O O . ASP A 1 84 ? 0.213 -10.844 14.146 1.00 90.81 84 ASP A O 1
ATOM 740 N N . THR A 1 85 ? 2.413 -10.826 13.750 1.00 92.00 85 THR A N 1
ATOM 741 C CA . THR A 1 85 ? 2.742 -10.081 14.970 1.00 92.00 85 THR A CA 1
ATOM 742 C C . THR A 1 85 ? 2.172 -8.662 14.936 1.00 92.00 85 THR A C 1
ATOM 744 O O . THR A 1 85 ? 1.695 -8.160 15.954 1.00 92.00 85 THR A O 1
ATOM 747 N N . LEU A 1 86 ? 2.216 -7.996 13.780 1.00 89.00 86 LEU A N 1
ATOM 748 C CA . LEU A 1 86 ? 1.634 -6.667 13.601 1.00 89.00 86 LEU A CA 1
ATOM 749 C C . LEU A 1 86 ? 0.109 -6.703 13.678 1.00 89.00 86 LEU A C 1
ATOM 751 O O . LEU A 1 86 ? -0.460 -5.838 14.336 1.00 89.00 86 LEU A O 1
ATOM 755 N N . LEU A 1 87 ? -0.532 -7.703 13.071 1.00 85.75 87 LEU A N 1
ATOM 756 C CA . LEU A 1 87 ? -1.977 -7.902 13.160 1.00 85.75 87 LEU A CA 1
ATOM 757 C C . LEU A 1 87 ? -2.406 -8.113 14.611 1.00 85.75 87 LEU A C 1
ATOM 759 O O . LEU A 1 87 ? -3.253 -7.374 15.091 1.00 85.75 87 LEU A O 1
ATOM 763 N N . LYS A 1 88 ? -1.730 -8.993 15.358 1.00 87.94 88 LYS A N 1
ATOM 764 C CA . LYS A 1 88 ? -2.003 -9.184 16.794 1.00 87.94 88 LYS A CA 1
ATOM 765 C C . LYS A 1 88 ? -1.849 -7.893 17.597 1.00 87.94 88 LYS A C 1
ATOM 767 O O . LYS A 1 88 ? -2.692 -7.578 18.426 1.00 87.94 88 LYS A O 1
ATOM 772 N N . LYS A 1 89 ? -0.797 -7.112 17.332 1.00 86.81 89 LYS A N 1
ATOM 773 C CA . LYS A 1 89 ? -0.590 -5.811 17.992 1.00 86.81 89 LYS A CA 1
ATOM 774 C C . LYS A 1 89 ? -1.648 -4.777 17.609 1.00 86.81 89 LYS A C 1
ATOM 776 O O . LYS A 1 89 ? -1.935 -3.893 18.414 1.00 86.81 89 LYS A O 1
ATOM 781 N N . LEU A 1 90 ? -2.167 -4.828 16.384 1.00 82.94 90 LEU A N 1
ATOM 782 C CA . LEU A 1 90 ? -3.264 -3.973 15.939 1.00 82.94 90 LEU A CA 1
ATOM 783 C C . LEU A 1 90 ? -4.569 -4.387 16.603 1.00 82.94 90 LEU A C 1
ATOM 785 O O . LEU A 1 90 ? -5.216 -3.518 17.175 1.00 82.94 90 LEU A O 1
ATOM 789 N N . ASP A 1 91 ? -4.890 -5.678 16.618 1.00 78.12 91 ASP A N 1
ATOM 790 C CA . ASP A 1 91 ? -6.052 -6.220 17.321 1.00 78.12 91 ASP A CA 1
ATOM 791 C C . ASP A 1 91 ? -5.998 -5.823 18.800 1.00 78.12 91 ASP A C 1
ATOM 793 O O . ASP A 1 91 ? -6.925 -5.204 19.309 1.00 78.12 91 ASP A O 1
ATOM 797 N N . GLU A 1 92 ? -4.870 -6.033 19.482 1.00 79.81 92 GLU A N 1
ATOM 798 C CA . GLU A 1 92 ? -4.685 -5.590 20.869 1.00 79.81 92 GLU A CA 1
ATOM 799 C C . GLU A 1 92 ? -4.863 -4.078 21.053 1.00 79.81 92 GLU A C 1
ATOM 801 O O . GLU A 1 92 ? -5.317 -3.641 22.107 1.00 79.81 92 GLU A O 1
ATOM 806 N N . LYS A 1 93 ? -4.478 -3.252 20.075 1.00 75.38 93 LYS A N 1
ATOM 807 C CA . LYS A 1 93 ? -4.665 -1.795 20.150 1.00 75.38 93 LYS A CA 1
ATOM 808 C C . LYS A 1 93 ? -6.100 -1.374 19.859 1.00 75.38 93 LYS A C 1
ATOM 810 O O . LYS A 1 93 ? -6.580 -0.462 20.518 1.00 75.38 93 LYS A O 1
ATOM 815 N N . MET A 1 94 ? -6.768 -2.006 18.901 1.00 69.12 94 MET A N 1
ATOM 816 C CA . MET A 1 94 ? -8.160 -1.715 18.561 1.00 69.12 94 MET A CA 1
ATOM 817 C C . MET A 1 94 ? -9.093 -2.176 19.685 1.00 69.12 94 MET A C 1
ATOM 819 O O . MET A 1 94 ? -9.923 -1.398 20.144 1.00 69.12 94 MET A O 1
ATOM 823 N N . LEU A 1 95 ? -8.877 -3.382 20.220 1.00 66.19 95 LEU A N 1
ATOM 824 C CA . LEU A 1 95 ? -9.651 -3.933 21.335 1.00 66.19 95 LEU A CA 1
ATOM 825 C C . LEU A 1 95 ? -9.347 -3.275 22.694 1.00 66.19 95 LEU A C 1
ATOM 827 O O . LEU A 1 95 ? -10.034 -3.566 23.666 1.00 66.19 95 LEU A O 1
ATOM 831 N N . LYS A 1 96 ? -8.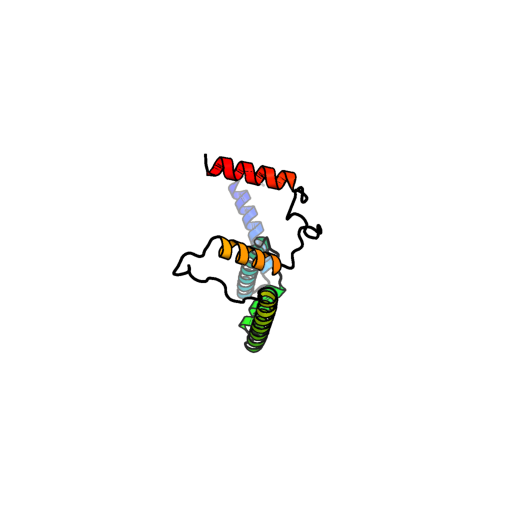333 -2.407 22.809 1.00 65.12 96 LYS A N 1
ATOM 832 C CA . LYS A 1 96 ? -8.080 -1.652 24.054 1.00 65.12 96 LYS A CA 1
ATOM 833 C C . LYS A 1 96 ? -9.136 -0.588 24.332 1.00 65.12 96 LYS A C 1
ATOM 835 O O . LYS A 1 96 ? -9.387 -0.299 25.496 1.00 65.12 96 LYS A O 1
ATOM 840 N N . PHE A 1 97 ? -9.715 -0.009 23.284 1.00 60.00 97 PHE A N 1
ATOM 841 C CA . PHE A 1 97 ? -10.741 1.028 23.412 1.00 60.00 97 PHE A CA 1
ATOM 842 C C . PHE A 1 97 ? -12.147 0.438 23.536 1.00 60.00 97 PHE A C 1
ATOM 844 O O . PHE A 1 97 ? -13.052 1.099 24.028 1.00 60.00 97 PHE A O 1
ATOM 851 N N . ASP A 1 98 ? -12.323 -0.823 23.141 1.00 63.00 98 ASP A N 1
ATOM 852 C CA . ASP A 1 98 ? -13.590 -1.530 23.256 1.00 63.00 98 ASP A CA 1
ATOM 853 C C . ASP A 1 98 ? -13.616 -2.386 24.529 1.00 63.00 98 ASP A C 1
ATOM 855 O O . ASP A 1 98 ? -13.134 -3.521 24.576 1.00 63.00 98 ASP A O 1
ATOM 859 N N . GLN A 1 99 ? -14.168 -1.810 25.595 1.00 61.78 99 GLN A N 1
ATOM 860 C CA . GLN A 1 99 ? -14.300 -2.491 26.883 1.00 61.78 99 GLN A CA 1
ATOM 861 C C . GLN A 1 99 ? -15.394 -3.569 26.870 1.00 61.78 99 GLN A C 1
ATOM 863 O O . GLN A 1 99 ? -15.354 -4.462 27.719 1.00 61.78 99 GLN A O 1
ATOM 868 N N . ARG A 1 100 ? -16.352 -3.512 25.930 1.00 63.12 100 ARG A N 1
ATOM 869 C CA . ARG A 1 100 ? -17.473 -4.464 25.854 1.00 63.12 100 ARG A CA 1
ATOM 870 C C . ARG A 1 100 ? -17.176 -5.656 24.957 1.00 63.12 100 ARG A C 1
ATOM 872 O O . ARG A 1 100 ? -17.730 -6.717 25.214 1.00 63.12 100 ARG A O 1
ATOM 879 N N . LYS A 1 101 ? -16.280 -5.519 23.970 1.00 57.62 101 LYS A N 1
ATOM 880 C CA . LYS A 1 101 ? -15.813 -6.585 23.051 1.00 57.62 101 LYS A CA 1
ATOM 881 C C . LYS A 1 101 ? -16.913 -7.316 22.267 1.00 57.62 101 LYS A C 1
ATOM 883 O O . LYS A 1 101 ? -16.616 -8.265 21.542 1.00 57.62 101 LYS A O 1
ATOM 888 N N . GLU A 1 102 ? -18.163 -6.893 22.389 1.00 67.00 102 GLU A N 1
ATOM 889 C CA . GLU A 1 102 ? -19.329 -7.534 21.803 1.00 67.00 102 GLU A CA 1
ATOM 890 C C . GLU A 1 102 ? -20.090 -6.485 20.998 1.00 67.00 102 GLU A C 1
ATOM 892 O O . GLU A 1 102 ? -20.780 -5.626 21.538 1.00 67.00 102 GLU A O 1
ATOM 897 N N . PHE A 1 103 ? -19.926 -6.540 19.679 1.00 72.25 103 PHE A N 1
ATOM 898 C CA . PHE A 1 103 ? -20.760 -5.790 18.750 1.00 72.25 103 PHE A CA 1
ATOM 899 C C . PHE A 1 103 ? -21.940 -6.653 18.318 1.00 72.25 103 PHE A C 1
ATOM 901 O O . PHE A 1 103 ? -21.789 -7.858 18.082 1.00 72.25 103 PHE A O 1
ATOM 908 N N . TYR A 1 104 ? -23.096 -6.024 18.109 1.00 77.06 104 TYR A N 1
ATOM 909 C CA . TYR A 1 104 ? -24.219 -6.665 17.434 1.00 77.06 104 TYR A CA 1
ATOM 910 C C . TYR A 1 104 ? -23.813 -7.048 16.007 1.00 77.06 104 TYR A C 1
ATOM 912 O O . TYR A 1 104 ? -23.808 -6.230 15.090 1.00 77.06 104 TYR A O 1
ATOM 920 N N . LYS A 1 105 ? -23.455 -8.317 15.809 1.00 81.94 105 LYS A N 1
ATOM 921 C CA . LYS A 1 105 ? -23.186 -8.878 14.476 1.00 81.94 105 LYS A CA 1
ATOM 922 C C . LYS A 1 105 ? -24.476 -9.133 13.696 1.00 81.94 105 LYS A C 1
ATOM 924 O O . LYS A 1 105 ? -24.471 -9.158 12.468 1.00 81.94 105 LYS A O 1
ATOM 929 N N . PHE A 1 106 ? -25.566 -9.332 14.426 1.00 83.44 106 PHE A N 1
ATOM 930 C CA . PHE A 1 106 ? -26.901 -9.567 13.906 1.00 83.44 106 PHE A CA 1
ATOM 931 C C . PHE A 1 106 ? -27.888 -8.679 14.652 1.00 83.44 106 PHE A C 1
ATOM 933 O O . PHE A 1 106 ? -27.627 -8.265 15.784 1.00 83.44 106 PHE A O 1
ATOM 940 N N . LEU A 1 107 ? -29.011 -8.385 14.003 1.00 86.56 107 LEU A N 1
ATOM 941 C CA . LEU A 1 107 ? -30.077 -7.620 14.628 1.00 86.56 107 LEU A CA 1
ATOM 942 C C . LEU A 1 107 ? -30.643 -8.425 15.814 1.00 86.56 107 LEU A C 1
ATOM 944 O O . LEU A 1 107 ? -30.867 -9.625 15.646 1.00 86.56 107 LEU A O 1
ATOM 948 N N . PRO A 1 108 ? -30.866 -7.810 16.988 1.00 85.88 108 PRO A N 1
ATOM 949 C CA . PRO A 1 108 ? -31.444 -8.509 18.130 1.00 85.88 108 PRO A CA 1
ATOM 950 C C . PRO A 1 108 ? -32.817 -9.102 17.792 1.00 85.88 108 PRO A C 1
ATOM 952 O O . PRO A 1 108 ? -33.630 -8.452 17.135 1.00 85.88 108 PRO A O 1
ATOM 955 N N . ASP A 1 109 ? -33.110 -10.299 18.308 1.00 86.19 109 ASP A N 1
ATOM 956 C CA . ASP A 1 109 ? -34.397 -10.983 18.085 1.00 86.19 109 ASP A CA 1
ATOM 957 C C . ASP A 1 109 ? -35.600 -10.204 18.651 1.00 86.19 109 ASP A C 1
ATOM 959 O O . ASP A 1 109 ? -36.750 -10.436 18.273 1.00 86.19 109 ASP A O 1
ATOM 963 N N . ARG A 1 110 ? -35.349 -9.283 19.590 1.00 85.25 110 ARG A N 1
ATOM 964 C CA . ARG A 1 110 ? -36.347 -8.395 20.193 1.00 85.25 110 ARG A CA 1
ATOM 965 C C . ARG A 1 110 ? -35.856 -6.957 20.118 1.00 85.25 110 ARG A C 1
ATOM 967 O O . ARG A 1 110 ? -34.694 -6.690 20.406 1.00 85.25 110 ARG A O 1
ATOM 974 N N . GLY A 1 111 ? -36.755 -6.037 19.772 1.00 84.75 111 GLY A N 1
ATOM 975 C CA . GLY A 1 111 ? -36.451 -4.609 19.775 1.00 84.75 111 GLY A CA 1
ATOM 976 C C . GLY A 1 111 ? -36.015 -4.141 21.164 1.00 84.75 111 GLY A C 1
ATOM 977 O O . GLY A 1 111 ? -36.664 -4.458 22.161 1.00 84.75 111 GLY A O 1
ATOM 978 N N . LEU A 1 112 ? -34.908 -3.403 21.213 1.00 86.31 112 LEU A N 1
ATOM 979 C CA . LEU A 1 112 ? -34.401 -2.776 22.431 1.00 86.31 112 LEU A CA 1
ATOM 980 C C . LEU A 1 112 ? -35.316 -1.617 22.847 1.00 86.31 112 LEU A C 1
ATOM 982 O O . LEU A 1 112 ? -35.915 -0.951 21.997 1.00 86.31 112 LEU A O 1
ATOM 986 N N . LEU A 1 113 ? -35.416 -1.360 24.153 1.00 91.06 113 LEU A N 1
ATOM 987 C CA . LEU A 1 113 ? -36.144 -0.190 24.638 1.00 91.06 113 LEU A CA 1
ATOM 988 C C . LEU A 1 113 ? -35.379 1.097 24.289 1.00 91.06 113 LEU A C 1
ATOM 990 O O . LEU A 1 113 ? -34.148 1.110 24.345 1.00 91.06 113 LEU A O 1
ATOM 994 N N . PRO A 1 114 ? -36.075 2.214 24.003 1.00 88.88 114 PRO A N 1
ATOM 995 C CA . PRO A 1 114 ? -35.419 3.489 23.705 1.00 88.88 114 PRO A CA 1
ATOM 996 C C . PRO A 1 114 ? -34.451 3.959 24.801 1.00 88.88 114 PRO A C 1
ATOM 998 O O . PRO A 1 114 ? -33.412 4.535 24.491 1.00 88.88 114 PRO A O 1
ATOM 1001 N N . SER A 1 115 ? -34.763 3.687 26.073 1.00 88.88 115 SER A N 1
ATOM 1002 C CA . SER A 1 115 ? -33.885 3.989 27.212 1.00 88.88 115 SER A CA 1
ATOM 1003 C C . SER A 1 115 ? -32.555 3.245 27.138 1.00 88.88 115 SER A C 1
ATOM 1005 O O . SER A 1 115 ? -31.508 3.828 27.412 1.00 88.88 115 SER A O 1
ATOM 1007 N N . ASP A 1 116 ? -32.603 1.979 26.734 1.00 87.38 116 ASP A N 1
ATOM 1008 C CA . ASP A 1 116 ? -31.444 1.090 26.704 1.00 87.38 116 ASP A CA 1
ATOM 1009 C C . ASP A 1 116 ? -30.538 1.459 25.528 1.00 87.38 116 ASP A C 1
ATOM 1011 O O . ASP A 1 116 ? -29.322 1.511 25.681 1.00 87.38 116 ASP A O 1
ATOM 1015 N N . ILE A 1 117 ? -31.135 1.840 24.390 1.00 87.81 117 ILE A N 1
ATOM 1016 C CA . ILE A 1 117 ? -30.415 2.354 23.216 1.00 87.81 117 ILE A CA 1
ATOM 1017 C C . ILE A 1 117 ? -29.656 3.642 23.565 1.00 87.81 117 ILE A C 1
ATOM 1019 O O . ILE A 1 117 ? -28.492 3.797 23.197 1.00 87.81 117 ILE A O 1
ATOM 1023 N N . ILE A 1 118 ? -30.299 4.577 24.275 1.00 90.19 118 ILE A N 1
ATOM 1024 C CA . ILE A 1 118 ? -29.660 5.839 24.681 1.00 90.19 118 ILE A CA 1
ATOM 1025 C C . ILE A 1 118 ? -28.544 5.577 25.701 1.00 90.19 118 ILE A C 1
ATOM 1027 O O . ILE A 1 118 ? -27.481 6.191 25.601 1.00 90.19 118 ILE A O 1
ATOM 1031 N N . GLY A 1 119 ? -28.765 4.667 26.655 1.00 88.75 119 GLY A N 1
ATOM 1032 C CA . GLY A 1 119 ? -27.750 4.259 27.628 1.00 88.75 119 GLY A CA 1
ATOM 1033 C C . GLY A 1 119 ? -26.522 3.651 26.952 1.00 88.75 119 GLY A C 1
ATOM 1034 O O . GLY A 1 119 ? -25.402 4.104 27.175 1.00 88.75 119 GLY A O 1
ATOM 1035 N N . GLU A 1 120 ? -26.736 2.709 26.036 1.00 86.31 120 GLU A N 1
ATOM 1036 C CA . GLU A 1 120 ? -25.665 2.074 25.270 1.00 86.31 120 GLU A CA 1
ATOM 1037 C C . GLU A 1 120 ? -24.918 3.079 24.376 1.00 86.31 120 GLU A C 1
ATOM 1039 O O . GLU A 1 120 ? -23.688 3.069 24.318 1.00 86.31 120 GLU A O 1
ATOM 1044 N N . ALA A 1 121 ? -25.626 4.022 23.746 1.00 84.31 121 ALA A N 1
ATOM 1045 C CA . ALA A 1 121 ? -24.998 5.105 22.990 1.00 84.31 121 ALA A CA 1
ATOM 1046 C C . ALA A 1 121 ? -24.132 6.024 23.876 1.00 84.31 121 ALA A C 1
ATOM 1048 O O . ALA A 1 121 ? -23.058 6.463 23.450 1.00 84.31 121 ALA A O 1
ATOM 1049 N N . ALA A 1 122 ? -24.565 6.309 25.109 1.00 85.25 122 ALA A N 1
ATOM 1050 C CA . ALA A 1 122 ? -23.778 7.079 26.074 1.00 85.25 122 ALA A CA 1
ATOM 1051 C C . ALA A 1 122 ? -22.520 6.316 26.517 1.00 85.25 122 ALA A C 1
ATOM 1053 O O . ALA A 1 122 ? -21.442 6.906 26.618 1.00 85.25 122 ALA A O 1
ATOM 1054 N N . ASP A 1 123 ? -22.638 5.003 26.697 1.00 84.12 123 ASP A N 1
ATOM 1055 C CA . ASP A 1 123 ? -21.515 4.131 27.021 1.00 84.12 123 ASP A CA 1
ATOM 1056 C C . ASP A 1 123 ? -20.480 4.084 25.885 1.00 84.12 123 ASP A C 1
ATOM 1058 O O . ASP A 1 123 ? -19.280 4.223 26.134 1.00 84.12 123 ASP A O 1
ATOM 1062 N N . TYR A 1 124 ? -20.924 3.967 24.627 1.00 81.12 124 TYR A N 1
ATOM 1063 C CA . TYR A 1 124 ? -20.040 4.050 23.457 1.00 81.12 124 TYR A CA 1
ATOM 1064 C C . TYR A 1 124 ? -19.345 5.410 23.350 1.00 81.12 124 TYR A C 1
ATOM 1066 O O . TYR A 1 124 ? -18.159 5.476 23.021 1.00 81.12 124 TYR A O 1
ATOM 1074 N N . ARG A 1 125 ? -20.050 6.503 23.673 1.00 79.25 125 ARG A N 1
ATOM 1075 C CA . ARG A 1 125 ? -19.447 7.842 23.730 1.00 79.25 125 ARG A CA 1
ATOM 1076 C C . ARG A 1 125 ? -18.339 7.907 24.785 1.00 79.25 125 ARG A C 1
ATOM 1078 O O . ARG A 1 125 ? -17.283 8.472 24.505 1.00 79.25 125 ARG A O 1
ATOM 1085 N N . ALA A 1 126 ? -18.550 7.308 25.957 1.00 80.75 126 ALA A N 1
ATOM 1086 C CA . ALA A 1 126 ? -17.576 7.284 27.050 1.00 80.75 126 ALA A CA 1
ATOM 1087 C C . ALA A 1 126 ? -16.343 6.403 26.766 1.00 80.75 126 ALA A C 1
ATOM 1089 O O . ALA A 1 126 ? -15.267 6.690 27.283 1.00 80.75 126 ALA A O 1
ATOM 1090 N N . MET A 1 127 ? -16.476 5.360 25.937 1.00 75.50 127 MET A N 1
ATOM 1091 C CA . MET A 1 127 ? -15.351 4.511 25.506 1.00 75.50 127 MET A CA 1
ATOM 1092 C C . MET A 1 127 ? -14.421 5.192 24.492 1.00 75.50 127 MET A C 1
ATOM 1094 O O . MET A 1 127 ? -13.298 4.736 24.275 1.00 75.50 127 MET A O 1
ATOM 1098 N N . SER A 1 128 ? -14.865 6.281 23.861 1.00 70.56 128 SER A N 1
ATOM 1099 C CA . SER A 1 128 ? -14.016 7.055 22.962 1.00 70.56 128 SER A CA 1
ATOM 1100 C C . SER A 1 128 ? -13.125 8.028 23.748 1.00 70.56 128 SER A C 1
ATOM 1102 O O . SER A 1 128 ? -13.609 8.946 24.400 1.00 70.56 128 SER A O 1
ATOM 1104 N N . ASP A 1 129 ? -11.800 7.901 23.619 1.00 64.88 129 ASP A N 1
ATOM 1105 C CA . ASP A 1 129 ? -10.814 8.862 24.170 1.00 64.88 129 ASP A CA 1
ATOM 1106 C C . ASP A 1 129 ? -10.805 10.219 23.422 1.00 64.88 129 ASP A C 1
ATOM 1108 O O . ASP A 1 129 ? -9.959 11.097 23.640 1.00 64.88 129 ASP A O 1
ATOM 1112 N N . LEU A 1 130 ? -11.738 10.397 22.486 1.00 63.94 130 LEU A N 1
ATOM 1113 C CA . LEU A 1 130 ? -11.807 11.512 21.557 1.00 63.94 130 LEU A CA 1
ATOM 1114 C C . LEU A 1 130 ? -12.561 12.680 22.201 1.00 63.94 130 LEU A C 1
ATOM 1116 O O . LEU A 1 130 ? -13.763 12.863 22.035 1.00 63.94 130 LEU A O 1
ATOM 1120 N N . LEU A 1 131 ? -11.824 13.508 22.939 1.00 61.97 131 LEU A N 1
ATOM 1121 C CA . LEU A 1 131 ? -12.338 14.755 23.510 1.00 61.97 131 LEU A CA 1
ATOM 1122 C C . LEU A 1 131 ? -12.398 15.852 22.436 1.00 61.97 131 LEU A C 1
ATOM 1124 O O . LEU A 1 131 ? -11.509 16.707 22.359 1.00 61.97 131 LEU A O 1
ATOM 1128 N N . PHE A 1 132 ? -13.453 15.830 21.617 1.00 63.44 132 PHE A N 1
ATOM 1129 C CA . PHE A 1 132 ? -13.732 16.863 20.608 1.00 63.44 132 PHE A CA 1
ATOM 1130 C C . PHE A 1 132 ? -13.790 18.274 21.217 1.00 63.44 132 PHE A C 1
ATOM 1132 O O . PHE A 1 132 ? -13.276 19.223 20.635 1.00 63.44 132 PHE A O 1
ATOM 1139 N N . GLU A 1 133 ? -14.314 18.383 22.439 1.00 63.72 133 GLU A N 1
ATOM 1140 C CA . GLU A 1 133 ? -14.466 19.632 23.202 1.00 63.72 133 GLU A CA 1
ATOM 1141 C C . GLU A 1 133 ? -13.132 20.311 23.556 1.00 63.72 133 GLU A C 1
ATOM 1143 O O . GLU A 1 133 ? -13.100 21.493 23.880 1.00 63.72 133 GLU A O 1
ATOM 1148 N N . ARG A 1 134 ? -12.003 19.588 23.496 1.00 61.19 134 ARG A N 1
ATOM 1149 C CA . ARG A 1 134 ? -10.670 20.146 23.790 1.00 61.19 134 ARG A CA 1
ATOM 1150 C C . ARG A 1 134 ? -9.925 20.647 22.549 1.00 61.19 134 ARG A C 1
ATOM 1152 O O . ARG A 1 134 ? -8.726 20.907 22.644 1.00 61.19 134 ARG A O 1
ATOM 1159 N N . GLY A 1 135 ? -10.581 20.717 21.386 1.00 59.59 135 GLY A N 1
ATOM 1160 C CA . GLY A 1 135 ? -9.986 21.238 20.148 1.00 59.59 135 GLY A CA 1
ATOM 1161 C C . GLY A 1 135 ? -8.788 20.428 19.629 1.00 59.59 135 GLY A C 1
ATOM 1162 O O . GLY A 1 135 ? -7.995 20.918 18.831 1.00 59.59 135 GLY A O 1
ATOM 1163 N N . ARG A 1 136 ? -8.619 19.176 20.081 1.00 58.72 136 ARG A N 1
ATOM 1164 C CA . ARG A 1 136 ? -7.468 18.320 19.727 1.00 58.72 136 ARG A CA 1
ATOM 1165 C C . ARG A 1 136 ? -7.594 17.633 18.363 1.00 58.72 136 ARG A C 1
ATOM 1167 O O . ARG A 1 136 ? -6.768 16.786 18.035 1.00 58.72 136 ARG A O 1
ATOM 1174 N N . MET A 1 137 ? -8.602 17.991 17.570 1.00 58.06 137 MET A N 1
ATOM 1175 C CA . MET A 1 137 ? -8.845 17.426 16.245 1.00 58.06 137 MET 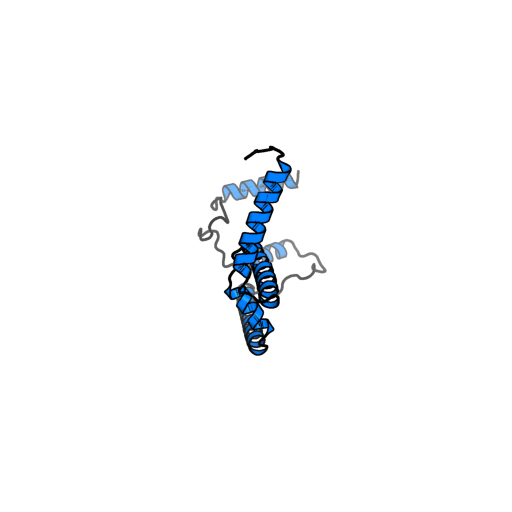A CA 1
ATOM 1176 C C . MET A 1 137 ? -9.032 18.530 15.216 1.00 58.06 137 MET A C 1
ATOM 1178 O O . MET A 1 137 ? -10.008 19.273 15.254 1.00 58.06 137 MET A O 1
ATOM 1182 N N . SER A 1 138 ? -8.096 18.618 14.275 1.00 51.59 138 SER A N 1
ATOM 1183 C CA . SER A 1 138 ? -8.207 19.537 13.147 1.00 51.59 138 SER A CA 1
ATOM 1184 C C . SER A 1 138 ? -9.250 19.012 12.154 1.00 51.59 138 SER A C 1
ATOM 1186 O O . SER A 1 138 ? -9.153 17.872 11.706 1.00 51.59 138 SER A O 1
ATOM 1188 N N . GLY A 1 139 ? -10.253 19.832 11.831 1.00 61.69 139 GLY A N 1
ATOM 1189 C CA . GLY A 1 139 ? -11.208 19.573 10.746 1.00 61.69 139 GLY A CA 1
ATOM 1190 C C . GLY A 1 139 ? -12.351 18.595 11.043 1.00 61.69 139 GLY A C 1
ATOM 1191 O O . GLY A 1 139 ? -13.069 18.234 10.117 1.00 61.69 139 GLY A O 1
ATOM 1192 N N . SER A 1 140 ? -12.537 18.158 12.294 1.00 60.00 140 SER A N 1
ATOM 1193 C CA . SER A 1 140 ? -13.650 17.264 12.661 1.00 60.00 140 SER A CA 1
ATOM 1194 C C . SER A 1 140 ? -14.927 18.017 13.046 1.00 60.00 140 SER A C 1
ATOM 1196 O O . SER A 1 140 ? -16.006 17.614 12.631 1.00 60.00 140 SER A O 1
ATOM 1198 N N . ASN A 1 141 ? -14.810 19.098 13.822 1.00 58.53 141 ASN A N 1
ATOM 1199 C CA . ASN A 1 141 ? -15.921 19.966 14.217 1.00 58.53 141 ASN A CA 1
ATOM 1200 C C . ASN A 1 141 ? -15.547 21.401 13.838 1.00 58.53 141 ASN A C 1
ATOM 1202 O O . ASN A 1 141 ? -14.537 21.917 14.309 1.00 58.53 141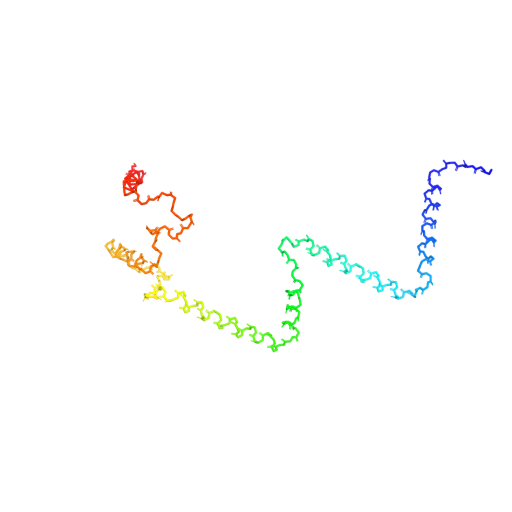 ASN A O 1
ATOM 1206 N N . PHE A 1 142 ? -16.321 22.014 12.942 1.00 58.88 142 PHE A N 1
ATOM 1207 C CA . PHE A 1 142 ? -16.057 23.369 12.438 1.00 58.88 142 PHE A CA 1
ATOM 1208 C C . PHE A 1 142 ? -16.828 24.452 13.196 1.00 58.88 142 PHE A C 1
ATOM 1210 O O . PHE A 1 142 ? -16.409 25.604 13.200 1.00 58.88 142 PHE A O 1
ATOM 1217 N N . ALA A 1 143 ? -17.935 24.079 13.836 1.00 58.16 143 ALA A N 1
ATOM 1218 C CA . ALA A 1 143 ? -18.616 24.921 14.801 1.00 58.16 143 ALA A CA 1
ATOM 1219 C C . ALA A 1 143 ? -18.159 24.469 16.187 1.00 58.16 143 ALA A C 1
ATOM 1221 O O . ALA A 1 143 ? -18.373 23.313 16.563 1.00 58.16 143 ALA A O 1
ATOM 1222 N N . ASP A 1 144 ? -17.486 25.363 16.906 1.00 55.88 144 ASP A N 1
ATOM 1223 C CA . ASP A 1 144 ? -17.254 25.190 18.333 1.00 55.88 144 ASP A CA 1
ATOM 1224 C C . ASP A 1 144 ? -18.594 24.952 19.037 1.00 55.88 144 ASP A C 1
ATOM 1226 O O . ASP A 1 144 ? -19.648 25.351 18.542 1.00 55.88 144 ASP A O 1
ATOM 1230 N N . THR A 1 145 ? -18.524 24.252 20.163 1.00 58.00 145 THR A N 1
ATOM 1231 C CA . THR A 1 145 ? -19.612 23.757 21.018 1.00 58.00 145 THR A CA 1
ATOM 1232 C C . THR A 1 145 ? -20.550 24.874 21.516 1.00 58.00 145 THR A C 1
ATOM 1234 O O . THR A 1 145 ? -20.621 25.169 22.703 1.00 58.00 145 THR A O 1
ATOM 1237 N N . GLU A 1 146 ? -21.268 25.542 20.617 1.00 66.50 146 GLU A N 1
ATOM 1238 C CA . GLU A 1 146 ? -22.340 26.470 20.946 1.00 66.50 146 GLU A CA 1
ATOM 1239 C C . GLU A 1 146 ? -23.623 25.656 21.099 1.00 66.50 146 GLU A C 1
ATOM 1241 O O . GLU A 1 146 ? -24.295 25.304 20.124 1.00 66.50 146 GLU A O 1
ATOM 1246 N N . ASP A 1 147 ? -23.970 25.352 22.350 1.00 74.50 147 ASP A N 1
ATOM 1247 C CA . ASP A 1 147 ? -25.169 24.586 22.713 1.00 74.50 147 ASP A CA 1
ATOM 1248 C C . ASP A 1 147 ? -26.445 25.148 22.062 1.00 74.50 147 ASP A C 1
ATOM 1250 O O . ASP A 1 147 ? -27.349 24.399 21.688 1.00 74.50 147 ASP A O 1
ATOM 1254 N N . ASN A 1 148 ? -26.490 26.466 21.850 1.00 78.19 148 ASN A N 1
ATOM 1255 C CA . ASN A 1 148 ? -27.594 27.158 21.188 1.00 78.19 148 ASN A CA 1
ATOM 1256 C C . ASN A 1 148 ? -27.758 26.748 19.719 1.00 78.19 148 ASN A C 1
ATOM 1258 O O . ASN A 1 148 ? -28.879 26.483 19.283 1.00 78.19 148 ASN A O 1
ATOM 1262 N N . LEU A 1 149 ? -26.660 26.652 18.962 1.00 78.38 149 LEU A N 1
ATOM 1263 C CA . LEU A 1 149 ? -26.702 26.225 17.563 1.00 78.38 149 LEU A CA 1
ATOM 1264 C C . LEU A 1 149 ? -27.139 24.763 17.465 1.00 78.38 149 LEU A C 1
ATOM 1266 O O . LEU A 1 149 ? -27.961 24.408 16.620 1.00 78.38 149 LEU A O 1
ATOM 1270 N N . MET A 1 150 ? -26.632 23.915 18.360 1.00 80.81 150 MET A N 1
ATOM 1271 C CA . MET A 1 150 ? -26.988 22.501 18.366 1.00 80.81 150 MET A CA 1
ATOM 1272 C C . MET A 1 150 ? -28.458 22.275 18.745 1.00 80.81 150 MET A C 1
ATOM 1274 O O . MET A 1 150 ? -29.118 21.414 18.165 1.00 80.81 150 MET A O 1
ATOM 1278 N N . ASN A 1 151 ? -28.997 23.062 19.678 1.00 83.88 151 ASN A N 1
ATOM 1279 C CA . ASN A 1 151 ? -30.415 23.008 20.036 1.00 83.88 151 ASN A CA 1
ATOM 1280 C C . ASN A 1 151 ? -31.314 23.486 18.891 1.00 83.88 151 ASN A C 1
ATOM 1282 O O . ASN A 1 151 ? -32.291 22.809 18.576 1.00 83.88 151 ASN A O 1
ATOM 1286 N N . LEU A 1 152 ? -30.940 24.569 18.205 1.00 84.69 152 LEU A N 1
ATOM 1287 C CA . LEU A 1 152 ? -31.654 25.034 17.015 1.00 84.69 152 LEU A CA 1
ATOM 1288 C C . LEU A 1 152 ? -31.674 23.956 15.916 1.00 84.69 152 LEU A C 1
ATOM 1290 O O . LEU A 1 152 ? -32.724 23.662 15.349 1.00 84.69 152 LEU A O 1
ATOM 1294 N N . LEU A 1 153 ? -30.531 23.320 15.641 1.00 84.88 153 LEU A N 1
ATOM 1295 C CA . LEU A 1 153 ? -30.444 22.243 14.650 1.00 84.88 153 LEU A CA 1
ATOM 1296 C C . LEU A 1 153 ? -31.311 21.034 15.027 1.00 84.88 153 LEU A C 1
ATOM 1298 O O . LEU A 1 153 ? -31.962 20.460 14.153 1.00 84.88 153 LEU A O 1
ATOM 1302 N N . LYS A 1 154 ? -31.364 20.666 16.314 1.00 85.31 154 LYS A N 1
ATOM 1303 C CA . LYS A 1 154 ? -32.258 19.601 16.799 1.00 85.31 154 LYS A CA 1
ATOM 1304 C C . LYS A 1 154 ? -33.725 19.946 16.557 1.00 85.31 154 LYS A C 1
ATOM 1306 O O . LYS A 1 154 ? -34.457 19.101 16.048 1.00 85.31 154 LYS A O 1
ATOM 1311 N N . GLU A 1 155 ? -34.151 21.166 16.878 1.00 88.31 155 GLU A N 1
ATOM 1312 C CA . GLU A 1 155 ? -35.539 21.595 16.666 1.00 88.31 155 GLU A CA 1
ATOM 1313 C C . GLU A 1 155 ? -35.921 21.618 15.183 1.00 88.31 155 GLU A C 1
ATOM 1315 O O . GLU A 1 155 ? -36.986 21.118 14.816 1.00 88.31 155 GLU A O 1
ATOM 1320 N N . VAL A 1 156 ? -35.041 22.120 14.312 1.00 90.06 156 VAL A N 1
ATOM 1321 C CA . VAL A 1 156 ? -35.265 22.119 12.855 1.00 90.06 156 VAL A CA 1
ATOM 1322 C C . VAL A 1 156 ? -35.364 20.691 12.317 1.00 90.06 156 VAL A C 1
ATOM 1324 O O . VAL A 1 156 ? -36.244 20.391 11.508 1.00 90.06 156 VAL A O 1
ATOM 1327 N N . TYR A 1 157 ? -34.500 19.786 12.779 1.00 88.12 157 TYR A N 1
ATOM 1328 C CA . TYR A 1 157 ? -34.532 18.388 12.358 1.00 88.12 157 TYR A CA 1
ATOM 1329 C C . TYR A 1 157 ? -35.834 17.695 12.781 1.00 88.12 157 TYR A C 1
ATOM 1331 O O . TYR A 1 157 ? -36.490 17.065 11.956 1.00 88.12 157 TYR A O 1
ATOM 1339 N N . ILE A 1 158 ? -36.258 17.871 14.037 1.00 88.81 158 ILE A N 1
ATOM 1340 C CA . ILE A 1 158 ? -37.527 17.316 14.535 1.00 88.81 158 ILE A CA 1
ATOM 1341 C C . ILE A 1 158 ? -38.702 17.890 13.737 1.00 88.81 158 ILE A C 1
ATOM 1343 O O . ILE A 1 158 ? -39.557 17.144 13.270 1.00 88.81 158 ILE A O 1
ATOM 1347 N N . THR A 1 159 ? -38.720 19.204 13.521 1.00 86.38 159 THR A N 1
ATOM 1348 C CA . THR A 1 159 ? -39.814 19.866 12.800 1.00 86.38 159 THR A CA 1
ATOM 1349 C C . THR A 1 159 ? -39.886 19.428 11.337 1.00 86.38 159 THR A C 1
ATOM 1351 O O . THR A 1 159 ? -40.975 19.256 10.817 1.00 86.38 159 THR A O 1
ATOM 1354 N N . SER A 1 160 ? -38.753 19.217 10.663 1.00 79.19 160 SER A N 1
ATOM 1355 C CA . SER A 1 160 ? -38.729 18.819 9.245 1.00 79.19 160 SER A CA 1
ATOM 1356 C C . SER A 1 160 ? -38.987 17.332 9.001 1.00 79.19 160 SER A C 1
ATOM 1358 O O . SER A 1 160 ? -39.454 16.977 7.924 1.00 79.19 160 SER A O 1
ATOM 1360 N N . PHE A 1 161 ? -38.684 16.462 9.968 1.00 74.38 161 PHE A N 1
ATOM 1361 C CA . PHE A 1 161 ? -38.902 15.019 9.835 1.00 74.38 161 PHE A CA 1
ATOM 1362 C C . PHE A 1 161 ? -40.306 14.575 10.281 1.00 74.38 161 PHE A C 1
ATOM 1364 O O . PHE A 1 161 ? -40.782 13.530 9.843 1.00 74.38 161 PHE A O 1
ATOM 1371 N N . PHE A 1 162 ? -40.965 15.350 11.151 1.00 61.75 162 PHE A N 1
ATOM 1372 C CA . PHE A 1 162 ? -42.308 15.056 11.673 1.00 61.75 162 PHE A CA 1
ATOM 1373 C C . PHE A 1 162 ? -43.417 16.001 11.156 1.00 61.75 162 PHE A C 1
ATOM 1375 O O . PHE A 1 162 ? -44.553 15.880 11.617 1.00 61.75 162 PHE A O 1
ATOM 1382 N N . ALA A 1 163 ? -43.109 16.919 10.229 1.00 52.53 163 ALA A N 1
ATOM 1383 C CA . ALA A 1 163 ? -44.093 17.708 9.470 1.00 52.53 163 ALA A CA 1
ATOM 1384 C C . ALA A 1 163 ? -44.527 16.984 8.188 1.00 52.53 163 ALA A C 1
ATOM 1386 O O . ALA A 1 163 ? -45.719 17.117 7.829 1.00 52.53 163 ALA A O 1
#

Sequence (163 aa):
MDIDGSPYRVVVHTVDKWRIYFNHNFDHLEPWQIVLYTISWTLFIQWMRKIFKYEEGFTFNKAVNDLLLNILPFVRKKYDENKDTLLKKLDEKMLKFDQRKEFYKFLPDRGLLPSDIIGEAADYRAMSDLLFERGRMSGSNFADTEDNLMNLLKEVYITSFFA